Protein AF-A0A8K0K6Z6-F1 (afdb_monomer)

Nearest PDB structures (foldseek):
  6s05-assembly1_s  TM=6.173E-01  e=1.535E-04  Saccharomyces cerevisiae
  7qep-assembly1_P3  TM=2.815E-01  e=7.531E+00  Encephalitozoon cuniculi GB-M1
  7z34-assembly1_p  TM=2.905E-01  e=9.454E+00  Saccharomyces cerevisiae S288C

Mean predicted aligned error: 11.12 Å

pLDDT: mean 79.88, std 20.31, range [37.19, 98.0]

Solvent-accessible surface area (backbone atoms only — not comparable to full-atom values): 8873 Å² total; per-residue (Å²): 132,85,72,78,30,50,33,18,35,58,87,78,62,48,72,74,49,39,25,70,83,33,44,46,17,38,65,72,63,46,75,67,55,95,78,69,84,79,70,82,44,63,50,90,88,56,84,73,64,57,38,24,33,49,90,87,45,54,53,66,77,55,50,52,57,38,57,77,54,68,64,36,69,50,77,36,52,40,94,85,77,62,47,72,32,32,36,35,37,64,71,80,69,50,60,34,87,62,68,81,36,64,37,52,44,34,36,34,34,48,91,32,38,43,72,60,70,79,89,72,88,78,83,80,86,79,82,78,91,78,80,90,74,95,77,86,83,81,89,87,135

Sequence (141 aa):
MAVNVPVNCKKCRKILFSHPDHPLLSIHGSIVNSESKNKKPCLEGQQQPLWYLDSENVPSWITSVIEEAGWTKGKLHCPVCHCRVGTFDFVSGGHCPCQLCVIPPVHLIKSKVDVFFHRGELQFEANVQVEDTLNLSKASS

Secondary structure (DSSP, 8-state):
----EEEEETTT--EEEEETTS-EE-TTS-B--TT------SSTT----EEEE-SSS--HHHHHHHHHTTTSEEEEE-TTT--EEEEEESSS-PBPTTSSSBPPSEEEETTTEEE---S----------------------

Organism: Ladona fulva (NCBI:txid123851)

Structure (mmCIF, N/CA/C/O backbone):
data_AF-A0A8K0K6Z6-F1
#
_entry.id   AF-A0A8K0K6Z6-F1
#
loop_
_atom_site.group_PDB
_atom_site.id
_atom_site.type_symbol
_atom_site.label_atom_id
_atom_site.label_alt_id
_atom_site.label_comp_id
_atom_site.label_asym_id
_atom_site.label_entity_id
_atom_site.label_seq_id
_atom_site.pdbx_PDB_ins_code
_atom_site.Cartn_x
_atom_site.Cartn_y
_atom_site.Cartn_z
_atom_site.occupancy
_atom_site.B_iso_or_equiv
_atom_site.auth_seq_id
_atom_site.auth_comp_id
_atom_site.auth_asym_id
_atom_site.auth_atom_id
_atom_site.pdbx_PDB_model_num
ATOM 1 N N . MET A 1 1 ? 16.667 16.661 8.459 1.00 47.66 1 MET A N 1
ATOM 2 C CA . MET A 1 1 ? 15.719 15.890 9.292 1.00 47.66 1 MET A CA 1
ATOM 3 C C . MET A 1 1 ? 14.740 15.224 8.339 1.00 47.66 1 MET A C 1
ATOM 5 O O . MET A 1 1 ? 14.314 15.886 7.402 1.00 47.66 1 MET A O 1
ATOM 9 N N . ALA A 1 2 ? 14.487 13.920 8.462 1.00 58.69 2 ALA A N 1
ATOM 10 C CA . ALA A 1 2 ? 13.562 13.249 7.550 1.00 58.69 2 ALA A CA 1
ATOM 11 C C . ALA A 1 2 ? 12.121 13.628 7.919 1.00 58.69 2 ALA A C 1
ATOM 13 O O . ALA A 1 2 ? 11.735 13.513 9.080 1.00 58.69 2 ALA A O 1
ATOM 14 N N . VAL A 1 3 ? 11.345 14.109 6.947 1.00 69.69 3 VAL A N 1
ATOM 15 C CA . VAL A 1 3 ? 9.943 14.474 7.170 1.00 69.69 3 VAL A CA 1
ATOM 16 C C . VAL A 1 3 ? 9.110 13.210 7.354 1.00 69.69 3 VAL A C 1
ATOM 18 O O . VAL A 1 3 ? 9.132 12.317 6.506 1.00 69.69 3 VAL A O 1
ATOM 21 N N . ASN A 1 4 ? 8.375 13.132 8.462 1.00 83.12 4 ASN A N 1
ATOM 22 C CA . ASN A 1 4 ? 7.498 12.001 8.725 1.00 83.12 4 ASN A CA 1
ATOM 23 C C . ASN A 1 4 ? 6.182 12.178 7.951 1.00 83.12 4 ASN A C 1
ATOM 25 O O . ASN A 1 4 ? 5.384 13.061 8.265 1.00 83.12 4 ASN A O 1
ATOM 29 N N . VAL A 1 5 ? 5.955 11.362 6.924 1.00 88.81 5 VAL A N 1
ATOM 30 C CA . VAL A 1 5 ? 4.759 11.420 6.075 1.00 88.81 5 VAL A CA 1
ATOM 31 C C . VAL A 1 5 ? 3.841 10.249 6.426 1.00 88.81 5 VAL A C 1
ATOM 33 O O . VAL A 1 5 ? 4.154 9.107 6.077 1.00 88.81 5 VAL A O 1
ATOM 36 N N . PRO A 1 6 ? 2.699 10.495 7.094 1.00 92.38 6 PRO A N 1
ATOM 37 C CA . PRO A 1 6 ? 1.774 9.430 7.441 1.00 92.38 6 PRO A CA 1
ATOM 38 C C . PRO A 1 6 ? 1.024 8.930 6.201 1.00 92.38 6 PRO A C 1
ATOM 40 O O . PRO A 1 6 ? 0.638 9.702 5.314 1.00 92.38 6 PRO A O 1
ATOM 43 N N . VAL A 1 7 ? 0.803 7.618 6.164 1.00 93.94 7 VAL A N 1
ATOM 44 C CA . VAL A 1 7 ? -0.026 6.935 5.172 1.00 93.94 7 VAL A CA 1
ATOM 45 C C . VAL A 1 7 ? -1.299 6.472 5.856 1.00 93.94 7 VAL A C 1
ATOM 47 O O . VAL A 1 7 ? -1.296 5.572 6.699 1.00 93.94 7 VAL A O 1
ATOM 50 N N . ASN A 1 8 ? -2.417 7.088 5.492 1.00 95.12 8 ASN A N 1
ATOM 51 C CA . ASN A 1 8 ? -3.692 6.888 6.165 1.00 95.12 8 ASN A CA 1
ATOM 52 C C . ASN A 1 8 ? -4.626 6.048 5.303 1.00 95.12 8 ASN A C 1
ATOM 54 O O . ASN A 1 8 ? -4.677 6.184 4.083 1.00 95.12 8 ASN A O 1
ATOM 58 N N . CYS A 1 9 ? -5.449 5.219 5.936 1.00 96.62 9 CYS A N 1
ATOM 59 C CA . CYS A 1 9 ? -6.580 4.611 5.255 1.00 96.62 9 CYS A CA 1
ATOM 60 C C . CYS A 1 9 ? -7.569 5.703 4.829 1.00 96.62 9 CYS A C 1
ATOM 62 O O . CYS A 1 9 ? -8.062 6.454 5.669 1.00 96.62 9 CYS A O 1
ATOM 64 N N . LYS A 1 10 ? -7.950 5.748 3.552 1.00 95.12 10 LYS A N 1
ATOM 65 C CA . LYS A 1 10 ? -8.873 6.777 3.052 1.00 95.12 10 LYS A CA 1
ATOM 66 C C . LYS A 1 10 ? -10.286 6.662 3.636 1.00 95.12 10 LYS A C 1
ATOM 68 O O . LYS A 1 10 ? -10.989 7.660 3.754 1.00 95.12 10 LYS A O 1
ATOM 73 N N . LYS A 1 11 ? -10.710 5.447 4.012 1.00 96.31 11 LYS A N 1
ATOM 74 C CA . LYS A 1 11 ? -12.055 5.187 4.555 1.00 96.31 11 LYS A CA 1
ATOM 75 C C . LYS A 1 11 ? -12.193 5.638 6.010 1.00 96.31 11 LYS A C 1
ATOM 77 O O . LYS A 1 11 ? -13.149 6.329 6.329 1.00 96.31 11 LYS A O 1
ATOM 82 N N . CYS A 1 12 ? -11.273 5.235 6.889 1.00 96.69 12 CYS A N 1
ATOM 83 C CA . CYS A 1 12 ? -11.373 5.509 8.331 1.00 96.69 12 CYS A CA 1
ATOM 84 C C . CYS A 1 12 ? -10.357 6.530 8.856 1.00 96.69 12 CYS A C 1
ATOM 86 O O . CYS A 1 12 ? -10.327 6.788 10.053 1.00 96.69 12 CYS A O 1
ATOM 88 N N . ARG A 1 13 ? -9.494 7.076 7.989 1.00 94.25 13 ARG A N 1
ATOM 89 C CA . ARG A 1 13 ? -8.420 8.036 8.303 1.00 94.25 13 ARG A CA 1
ATOM 90 C C . ARG A 1 13 ? -7.367 7.558 9.307 1.00 94.25 13 ARG A C 1
ATOM 92 O O . ARG A 1 13 ? -6.427 8.299 9.583 1.00 94.25 13 ARG A O 1
ATOM 99 N N . LYS A 1 14 ? -7.444 6.315 9.795 1.00 95.62 14 LYS A N 1
ATOM 100 C CA . LYS A 1 14 ? -6.415 5.724 10.658 1.00 95.62 14 LYS A CA 1
ATOM 101 C C . LYS A 1 14 ? -5.082 5.633 9.914 1.00 95.62 14 LYS A C 1
ATOM 103 O O . LYS A 1 14 ? -5.046 5.196 8.763 1.00 95.62 14 LYS A O 1
ATOM 108 N N . ILE A 1 15 ? -4.008 6.016 10.599 1.00 94.94 15 ILE A N 1
ATOM 109 C CA . ILE A 1 15 ? -2.630 5.837 10.134 1.00 94.94 15 ILE A CA 1
ATOM 110 C C . ILE A 1 15 ? -2.341 4.337 10.041 1.00 94.94 15 ILE A C 1
ATOM 112 O O . ILE A 1 15 ? -2.543 3.604 11.009 1.00 94.94 15 ILE A O 1
ATOM 116 N N . LEU A 1 16 ? -1.913 3.892 8.865 1.00 95.56 16 LEU A N 1
ATOM 117 C CA . LEU A 1 16 ? -1.498 2.514 8.612 1.00 95.56 16 LEU A CA 1
ATOM 118 C C . LEU A 1 16 ? -0.004 2.333 8.887 1.00 95.56 16 LEU A C 1
ATOM 120 O O . LEU A 1 16 ? 0.391 1.278 9.371 1.00 95.56 16 LEU A O 1
ATOM 124 N N . PHE A 1 17 ? 0.796 3.341 8.539 1.00 94.94 17 PHE A N 1
ATOM 125 C CA . PHE A 1 17 ? 2.234 3.454 8.782 1.00 94.94 17 PHE A CA 1
ATOM 126 C C . PHE A 1 17 ? 2.713 4.850 8.369 1.00 94.94 17 PHE A C 1
ATOM 128 O O . PHE A 1 17 ? 1.914 5.654 7.875 1.00 94.94 17 PHE A O 1
ATOM 135 N N . SER A 1 18 ? 4.009 5.111 8.519 1.00 91.75 18 SER A N 1
ATOM 136 C CA . SER A 1 18 ? 4.622 6.370 8.112 1.00 91.75 18 SER A CA 1
ATOM 137 C C . SER A 1 18 ? 5.910 6.156 7.314 1.00 91.75 18 SER A C 1
ATOM 139 O O . SER A 1 18 ? 6.602 5.152 7.467 1.00 91.75 18 SER A O 1
ATOM 141 N N . HIS A 1 19 ? 6.211 7.108 6.438 1.00 86.25 19 HIS A N 1
ATOM 142 C CA . HIS A 1 19 ? 7.489 7.253 5.744 1.00 86.25 19 HIS A CA 1
ATOM 143 C C . HIS A 1 19 ? 8.359 8.245 6.541 1.00 86.25 19 HIS A C 1
ATOM 145 O O . HIS A 1 19 ? 7.814 9.274 6.930 1.00 86.25 19 HIS A O 1
ATOM 151 N N . PRO A 1 20 ? 9.664 8.012 6.778 1.00 87.44 20 PRO A N 1
ATOM 152 C CA . PRO A 1 20 ? 10.532 7.059 6.088 1.00 87.44 20 PRO A CA 1
ATOM 153 C C . PRO A 1 20 ? 10.598 5.646 6.671 1.00 87.44 20 PRO A C 1
ATOM 155 O O . PRO A 1 20 ? 11.160 4.796 5.991 1.00 87.44 20 PRO A O 1
ATOM 158 N N . ASP A 1 21 ? 10.023 5.378 7.847 1.00 90.44 21 ASP A N 1
ATOM 159 C CA . ASP A 1 21 ? 10.131 4.071 8.527 1.00 90.44 21 ASP A CA 1
ATOM 160 C C . ASP A 1 21 ? 9.748 2.899 7.609 1.00 90.44 21 ASP A C 1
ATOM 162 O O . ASP A 1 21 ? 10.426 1.873 7.560 1.00 90.44 21 ASP A O 1
ATOM 166 N N . HIS A 1 22 ? 8.692 3.106 6.818 1.00 92.62 22 HIS A N 1
ATOM 167 C CA . HIS A 1 22 ? 8.243 2.197 5.772 1.00 92.62 22 HIS A CA 1
ATOM 168 C C . HIS A 1 22 ? 8.185 2.942 4.428 1.00 92.62 22 HIS A C 1
ATOM 170 O O . HIS A 1 22 ? 7.193 3.625 4.130 1.00 92.62 22 HIS A O 1
ATOM 176 N N . PRO A 1 23 ? 9.259 2.884 3.616 1.00 91.44 23 PRO A N 1
ATOM 177 C CA . PRO A 1 23 ? 9.374 3.674 2.400 1.00 91.44 23 PRO A CA 1
ATOM 178 C C . PRO A 1 23 ? 8.319 3.345 1.345 1.00 91.44 23 PRO A C 1
ATOM 180 O O . PRO A 1 23 ? 8.190 2.204 0.908 1.00 91.44 23 PRO A O 1
ATOM 183 N N . LEU A 1 24 ? 7.611 4.375 0.866 1.00 91.44 24 LEU A N 1
ATOM 184 C CA . LEU A 1 24 ? 6.790 4.245 -0.334 1.00 91.44 24 LEU A CA 1
ATOM 185 C C . LEU A 1 24 ? 7.694 4.190 -1.559 1.00 91.44 24 LEU A C 1
ATOM 187 O O . LEU A 1 24 ? 8.497 5.093 -1.799 1.00 91.44 24 LEU A O 1
ATOM 191 N N . LEU A 1 25 ? 7.518 3.151 -2.361 1.00 91.44 25 LEU A N 1
ATOM 192 C CA . LEU A 1 25 ? 8.273 2.915 -3.574 1.00 91.44 25 LEU A CA 1
ATOM 193 C C . LEU A 1 25 ? 7.427 3.187 -4.819 1.00 91.44 25 LEU A C 1
ATOM 195 O O . LEU A 1 25 ? 6.196 3.064 -4.853 1.00 91.44 25 LEU A O 1
ATOM 199 N N . SER A 1 26 ? 8.134 3.542 -5.883 1.00 89.62 26 SER A N 1
ATOM 200 C CA . SER A 1 26 ? 7.634 3.473 -7.248 1.00 89.62 26 SER A CA 1
ATOM 201 C C . SER A 1 26 ? 7.609 2.020 -7.730 1.00 89.62 26 SER A C 1
ATOM 203 O O . SER A 1 26 ? 8.178 1.125 -7.113 1.00 89.62 26 SER A O 1
ATOM 205 N N . ILE A 1 27 ? 7.005 1.794 -8.893 1.00 87.88 27 ILE A N 1
ATOM 206 C CA . ILE A 1 27 ? 7.007 0.488 -9.571 1.00 87.88 27 ILE A CA 1
ATOM 207 C C . ILE A 1 27 ? 8.411 -0.052 -9.893 1.00 87.88 27 ILE A C 1
ATOM 209 O O . ILE A 1 27 ? 8.563 -1.245 -10.112 1.00 87.88 27 ILE A O 1
ATOM 213 N N . HIS A 1 28 ? 9.437 0.806 -9.905 1.00 88.00 28 HIS A N 1
ATOM 214 C CA . HIS A 1 28 ? 10.838 0.409 -10.093 1.00 88.00 28 HIS A CA 1
ATOM 215 C C . HIS A 1 28 ? 11.579 0.169 -8.769 1.00 88.00 28 HIS A C 1
ATOM 217 O O . HIS A 1 28 ? 12.805 0.166 -8.752 1.00 88.00 28 HIS A O 1
ATOM 223 N N . GLY A 1 29 ? 10.876 0.116 -7.635 1.00 87.0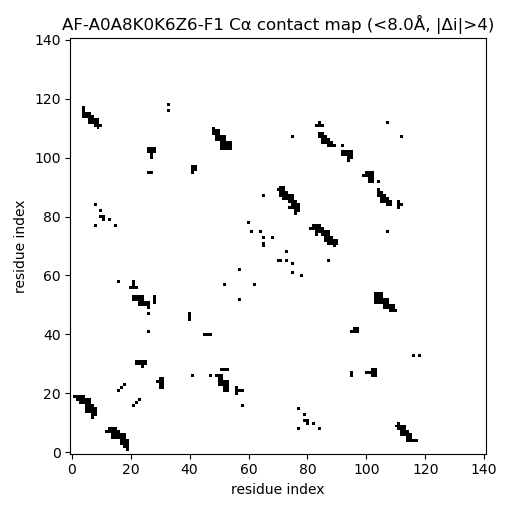6 29 GLY A N 1
ATOM 224 C CA . GLY A 1 29 ? 11.502 -0.030 -6.318 1.00 87.06 29 GLY A CA 1
ATOM 225 C C . GLY A 1 29 ? 12.263 1.210 -5.828 1.00 87.06 29 GLY A C 1
ATOM 226 O O . GLY A 1 29 ? 12.840 1.196 -4.750 1.00 87.06 29 GLY A O 1
ATOM 227 N N . SER A 1 30 ? 12.266 2.319 -6.579 1.00 88.00 30 SER A N 1
ATOM 228 C CA . SER A 1 30 ? 12.861 3.577 -6.104 1.00 88.00 30 SER A CA 1
ATOM 229 C C . SER A 1 30 ? 11.942 4.266 -5.098 1.00 88.00 30 SER A C 1
ATOM 231 O O . SER A 1 30 ? 10.753 4.415 -5.395 1.00 88.00 30 SER A O 1
ATOM 233 N N . ILE A 1 31 ? 12.502 4.750 -3.985 1.00 88.31 31 ILE A N 1
ATOM 234 C CA . ILE A 1 31 ? 11.788 5.546 -2.976 1.00 88.31 31 ILE A CA 1
ATOM 235 C C . ILE A 1 31 ? 11.158 6.786 -3.624 1.00 88.31 31 ILE A C 1
ATOM 237 O O . ILE A 1 31 ? 11.761 7.451 -4.473 1.00 88.31 31 ILE A O 1
ATOM 241 N N . VAL A 1 32 ? 9.913 7.063 -3.247 1.00 84.31 32 VAL A N 1
ATOM 242 C CA . VAL A 1 32 ? 9.136 8.207 -3.713 1.00 84.31 32 VAL A CA 1
ATOM 243 C C . VAL A 1 32 ? 9.341 9.365 -2.750 1.00 84.31 32 VAL A C 1
ATOM 245 O O . VAL A 1 32 ? 8.824 9.356 -1.636 1.00 84.31 32 VAL A O 1
ATOM 248 N N . ASN A 1 33 ? 10.036 10.395 -3.223 1.00 76.38 33 ASN A N 1
ATOM 249 C CA . ASN A 1 33 ? 10.251 11.627 -2.467 1.00 76.38 33 ASN A CA 1
ATOM 250 C C . ASN A 1 33 ? 9.330 12.731 -3.006 1.00 76.38 33 ASN A C 1
ATOM 252 O O . ASN A 1 33 ? 8.962 12.721 -4.186 1.00 76.38 33 ASN A O 1
ATOM 256 N N . SER A 1 34 ? 9.023 13.732 -2.174 1.00 61.59 34 SER A N 1
ATOM 257 C CA . SER A 1 34 ? 8.241 14.926 -2.551 1.00 61.59 34 SER A CA 1
ATOM 258 C C . SER A 1 34 ? 8.806 15.673 -3.774 1.00 61.59 34 SER A C 1
ATOM 260 O O . SER A 1 34 ? 8.064 16.338 -4.497 1.00 61.59 34 SER A O 1
ATOM 262 N N . GLU A 1 35 ? 10.105 15.522 -4.042 1.00 53.50 35 GLU A N 1
ATOM 263 C CA . GLU A 1 35 ? 10.841 16.193 -5.119 1.00 53.50 35 GLU A CA 1
ATOM 264 C C . GLU A 1 35 ? 10.945 15.386 -6.421 1.00 53.50 35 GLU A C 1
ATOM 266 O O . GLU A 1 35 ? 11.466 15.890 -7.417 1.00 53.50 35 GLU A O 1
ATOM 271 N N . SER A 1 36 ? 10.435 14.149 -6.465 1.00 53.75 36 SER A N 1
ATOM 272 C CA . SER A 1 36 ? 10.513 13.284 -7.654 1.00 53.75 36 SER A CA 1
ATOM 273 C C . SER A 1 36 ? 9.529 13.722 -8.748 1.00 53.75 36 SER A C 1
ATOM 275 O O . SER A 1 36 ? 8.618 12.991 -9.125 1.00 53.75 36 SER A O 1
ATOM 277 N N . LYS A 1 37 ? 9.710 14.934 -9.281 1.00 45.81 37 LYS A N 1
ATOM 278 C CA . LYS A 1 37 ? 8.922 15.496 -10.386 1.00 45.81 37 LYS A CA 1
ATOM 279 C C . LYS A 1 37 ? 9.290 14.928 -11.756 1.00 45.81 37 LYS A C 1
ATOM 281 O O . LYS A 1 37 ? 8.642 15.291 -12.730 1.00 45.81 37 LYS A O 1
ATOM 286 N N . ASN A 1 38 ? 10.319 14.086 -11.877 1.00 47.56 38 ASN A N 1
ATOM 287 C CA . ASN A 1 38 ? 10.855 13.787 -13.203 1.00 47.56 38 ASN A CA 1
ATOM 288 C C . ASN A 1 38 ? 11.510 12.408 -13.335 1.00 47.56 38 ASN A C 1
ATOM 290 O O . ASN A 1 38 ? 12.675 12.284 -13.702 1.00 47.56 38 ASN A O 1
ATOM 294 N N . LYS A 1 39 ? 10.762 11.342 -13.051 1.00 52.84 39 LYS A N 1
ATOM 295 C CA . LYS A 1 39 ? 11.093 10.026 -13.607 1.00 52.84 39 LYS A CA 1
ATOM 296 C C . LYS A 1 39 ? 9.953 9.645 -14.530 1.00 52.84 39 LYS A C 1
ATOM 298 O O . LYS A 1 39 ? 8.806 9.600 -14.085 1.00 52.84 39 LYS A O 1
ATOM 303 N N . LYS A 1 40 ? 10.269 9.456 -15.816 1.00 53.97 40 LYS A N 1
ATOM 304 C CA . LYS A 1 40 ? 9.301 9.031 -16.829 1.00 53.97 40 LYS A CA 1
ATOM 305 C C . LYS A 1 40 ? 8.479 7.877 -16.240 1.00 53.97 40 LYS A C 1
ATOM 307 O O . LYS A 1 40 ? 9.089 6.927 -15.735 1.00 53.97 40 LYS A O 1
ATOM 312 N N . PRO A 1 41 ? 7.134 7.957 -16.222 1.00 60.88 41 PRO A N 1
ATOM 313 C CA . PRO A 1 41 ? 6.340 6.792 -15.872 1.00 60.88 41 PRO A CA 1
ATOM 314 C C . PRO A 1 41 ? 6.792 5.642 -16.774 1.00 60.88 41 PRO A C 1
ATOM 316 O O . PRO A 1 41 ? 7.177 5.861 -17.920 1.00 60.88 41 PRO A O 1
ATOM 319 N N . CYS A 1 42 ? 6.801 4.429 -16.231 1.00 63.69 42 CYS A N 1
ATOM 320 C CA . CYS A 1 42 ? 7.248 3.210 -16.910 1.00 63.69 42 CYS A CA 1
ATOM 321 C C . CYS A 1 42 ? 6.622 2.963 -18.295 1.00 63.69 42 CYS A C 1
ATOM 323 O O . CYS A 1 42 ? 7.134 2.115 -19.008 1.00 63.69 42 CYS A O 1
ATOM 325 N N . LEU A 1 43 ? 5.598 3.717 -18.698 1.00 59.28 43 LEU A N 1
ATOM 326 C CA . LEU A 1 43 ? 5.285 4.060 -20.083 1.00 59.28 43 LEU A CA 1
ATOM 327 C C . LEU A 1 43 ? 4.796 5.517 -20.110 1.00 59.28 43 LEU A C 1
ATOM 329 O O . LEU A 1 43 ? 4.128 5.971 -19.175 1.00 59.28 43 LEU A O 1
ATOM 333 N N . GLU A 1 44 ? 5.148 6.249 -21.162 1.00 49.72 44 GLU A N 1
ATOM 334 C CA . GLU A 1 44 ? 4.835 7.668 -21.341 1.00 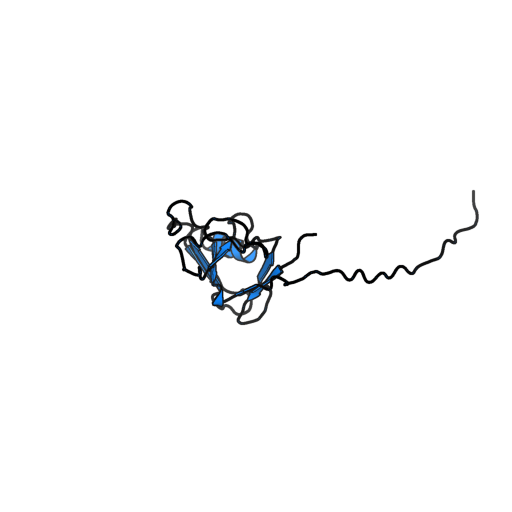49.72 44 GLU A CA 1
ATOM 335 C C . GLU A 1 44 ? 3.316 7.912 -21.212 1.00 49.72 44 GLU A C 1
ATOM 337 O O . GLU A 1 44 ? 2.515 7.341 -21.946 1.00 49.72 44 GLU A O 1
ATOM 342 N N . GLY A 1 45 ? 2.906 8.718 -20.223 1.00 54.38 45 GLY A N 1
ATOM 343 C CA . GLY A 1 45 ? 1.513 9.156 -20.049 1.00 54.38 45 GLY A CA 1
ATOM 344 C C . GLY A 1 45 ? 0.630 8.381 -19.057 1.00 54.38 45 GLY A C 1
ATOM 345 O O . GLY A 1 45 ? -0.490 8.825 -18.810 1.00 54.38 45 GLY A O 1
ATOM 346 N N . GLN A 1 46 ? 1.087 7.289 -18.425 1.00 59.19 46 GLN A N 1
ATOM 347 C CA . GLN A 1 46 ? 0.221 6.500 -17.530 1.00 59.19 46 GLN A CA 1
ATOM 348 C C . GLN A 1 46 ? 0.514 6.733 -16.036 1.00 59.19 46 GLN A C 1
ATOM 350 O O . GLN A 1 46 ? 1.574 6.382 -15.513 1.00 59.19 46 GLN A O 1
ATOM 355 N N . GLN A 1 47 ? -0.458 7.307 -15.317 1.00 63.62 47 GLN A N 1
ATOM 356 C CA . GLN A 1 47 ? -0.427 7.392 -13.854 1.00 63.62 47 GLN A CA 1
ATOM 357 C C . GLN A 1 47 ? -0.580 5.986 -13.261 1.00 63.62 47 GLN A C 1
ATOM 359 O O . GLN A 1 47 ? -1.624 5.353 -13.403 1.00 63.62 47 GLN A O 1
ATOM 364 N N . GLN A 1 48 ? 0.450 5.498 -12.571 1.00 76.31 48 GLN A N 1
ATOM 365 C CA . GLN A 1 48 ? 0.392 4.203 -11.893 1.00 76.31 48 GLN A CA 1
ATOM 366 C C . GLN A 1 48 ? -0.555 4.297 -10.682 1.00 76.31 48 GLN A C 1
ATOM 368 O O . GLN A 1 48 ? -0.308 5.135 -9.805 1.00 76.31 48 GLN A O 1
ATOM 373 N N . PRO A 1 49 ? -1.615 3.469 -10.586 1.00 88.25 49 PRO A N 1
ATOM 374 C CA . PRO A 1 49 ? -2.632 3.575 -9.534 1.00 88.25 49 PRO A CA 1
ATOM 375 C C . PRO A 1 49 ? -2.185 2.984 -8.190 1.00 88.25 49 PRO A C 1
ATOM 377 O O . PRO A 1 49 ? -2.974 2.949 -7.243 1.00 88.25 49 PRO A O 1
ATOM 380 N N . LEU A 1 50 ? -0.938 2.514 -8.103 1.00 91.69 50 LEU A N 1
ATOM 381 C CA . LEU A 1 50 ? -0.397 1.787 -6.9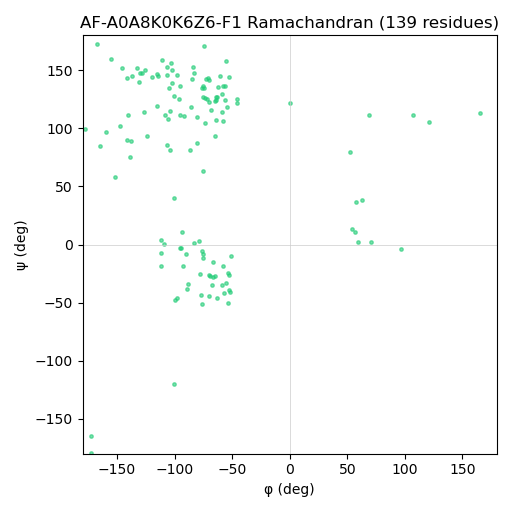64 1.00 91.69 50 LEU A CA 1
ATOM 382 C C . LEU A 1 50 ? 0.793 2.521 -6.342 1.00 91.69 50 LEU A C 1
ATOM 384 O O . LEU A 1 50 ? 1.594 3.140 -7.047 1.00 91.69 50 LEU A O 1
ATOM 388 N N . TRP A 1 51 ? 0.889 2.433 -5.021 1.00 93.12 51 TRP A N 1
ATOM 389 C CA . TRP A 1 51 ? 2.131 2.616 -4.279 1.00 93.12 51 TRP A CA 1
ATOM 390 C C . TRP A 1 51 ? 2.724 1.253 -3.965 1.00 93.12 51 TRP A C 1
ATOM 392 O O . TRP A 1 51 ? 1.971 0.317 -3.719 1.00 93.12 51 TRP A O 1
ATOM 402 N N . TYR A 1 52 ? 4.044 1.148 -3.943 1.00 94.12 52 TYR A N 1
ATOM 403 C CA . TYR A 1 52 ? 4.736 -0.094 -3.618 1.00 94.12 52 TYR A CA 1
ATOM 404 C C . TYR A 1 52 ? 5.438 0.030 -2.269 1.00 94.12 52 TYR A C 1
ATOM 406 O O . TYR A 1 52 ? 5.680 1.141 -1.797 1.00 94.12 52 TYR A O 1
ATOM 414 N N . LEU A 1 53 ? 5.730 -1.103 -1.646 1.00 94.56 53 LEU A N 1
ATOM 415 C CA . LEU A 1 53 ? 6.528 -1.191 -0.429 1.00 94.56 53 LEU A CA 1
ATOM 416 C C . LEU A 1 53 ? 7.682 -2.156 -0.667 1.00 94.56 53 LEU A C 1
ATOM 418 O O . LEU A 1 53 ? 7.559 -3.095 -1.459 1.00 94.56 53 LEU A O 1
ATOM 422 N N . ASP A 1 54 ? 8.786 -1.905 0.023 1.00 92.19 54 ASP A N 1
ATOM 423 C CA . ASP A 1 54 ? 9.868 -2.872 0.108 1.00 92.19 54 ASP A CA 1
ATOM 424 C C . ASP A 1 54 ? 9.440 -4.064 0.970 1.00 92.19 54 ASP A C 1
ATOM 426 O O . ASP A 1 54 ? 8.745 -3.871 1.965 1.00 92.19 54 ASP A O 1
ATOM 430 N N . SER A 1 55 ?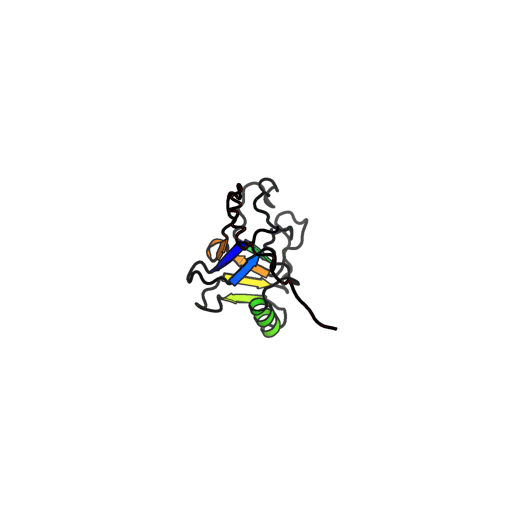 9.841 -5.279 0.596 1.00 88.88 55 SER A N 1
ATOM 431 C CA . SER A 1 55 ? 9.482 -6.497 1.331 1.00 88.88 55 SER A CA 1
ATOM 432 C C . SER A 1 55 ? 10.165 -6.610 2.692 1.00 88.88 55 SER A C 1
ATOM 434 O O . SER A 1 55 ? 9.609 -7.267 3.567 1.00 88.88 55 SER A O 1
ATOM 436 N N . GLU A 1 56 ? 11.329 -5.985 2.885 1.00 89.12 56 GLU A N 1
ATOM 437 C CA . GLU A 1 56 ? 12.054 -6.021 4.162 1.00 89.12 56 GLU A CA 1
ATOM 438 C C . GLU A 1 56 ? 11.602 -4.885 5.090 1.00 89.12 56 GLU A C 1
ATOM 440 O O . GLU A 1 56 ? 11.477 -5.072 6.300 1.00 89.12 56 GLU A O 1
ATOM 445 N N . ASN A 1 57 ? 11.249 -3.728 4.525 1.00 91.62 57 ASN A N 1
ATOM 446 C CA . ASN A 1 57 ? 10.788 -2.556 5.271 1.00 91.62 57 ASN A CA 1
ATOM 447 C C . ASN A 1 57 ? 9.254 -2.370 5.275 1.00 91.62 57 ASN A C 1
ATOM 449 O O . ASN A 1 57 ? 8.759 -1.239 5.211 1.00 91.62 57 ASN A O 1
ATOM 453 N N . VAL A 1 58 ? 8.470 -3.448 5.397 1.00 94.50 58 VAL A N 1
ATOM 454 C CA . VAL A 1 58 ? 7.005 -3.365 5.581 1.00 94.50 58 VAL A CA 1
ATOM 455 C C . VAL A 1 58 ? 6.590 -3.154 7.051 1.00 94.50 58 VAL A C 1
ATOM 457 O O . VAL A 1 58 ? 7.286 -3.586 7.968 1.00 94.50 58 VAL A O 1
ATOM 460 N N . PRO A 1 59 ? 5.428 -2.522 7.313 1.00 95.69 59 PRO A N 1
ATOM 461 C CA . PRO A 1 59 ? 4.828 -2.463 8.645 1.00 95.69 59 PRO A CA 1
ATOM 462 C C . PRO A 1 59 ? 4.509 -3.853 9.195 1.00 95.69 59 PRO A C 1
ATOM 464 O O . PRO A 1 59 ? 4.014 -4.707 8.459 1.00 95.69 59 PRO A O 1
ATOM 467 N N . SER A 1 60 ? 4.661 -4.039 10.508 1.00 95.75 60 SER A N 1
ATOM 468 C CA . SER A 1 60 ? 4.452 -5.333 11.179 1.00 95.75 60 SER A CA 1
ATOM 469 C C . SER A 1 60 ? 3.096 -5.979 10.881 1.00 95.75 60 SER A C 1
ATOM 471 O O . SER A 1 60 ? 3.026 -7.181 10.650 1.00 95.75 60 SER A O 1
ATOM 473 N N . TRP A 1 61 ? 2.019 -5.190 10.809 1.00 96.44 61 TRP A N 1
ATOM 474 C CA . TRP A 1 61 ? 0.688 -5.716 10.484 1.00 96.44 61 TRP A CA 1
ATOM 475 C C . TRP A 1 61 ? 0.597 -6.286 9.061 1.00 96.44 61 TRP A C 1
ATOM 477 O O . TRP A 1 61 ? -0.227 -7.158 8.811 1.00 96.44 61 TRP A O 1
ATOM 487 N N . ILE A 1 62 ? 1.416 -5.799 8.122 1.00 97.12 62 ILE A N 1
ATOM 488 C CA . ILE A 1 62 ? 1.525 -6.368 6.774 1.00 97.12 62 ILE A CA 1
ATOM 489 C C . ILE A 1 62 ? 2.356 -7.649 6.828 1.00 97.12 62 ILE A C 1
ATOM 491 O O . ILE A 1 62 ? 1.943 -8.640 6.229 1.00 97.12 62 ILE A O 1
ATOM 495 N N . THR A 1 63 ? 3.473 -7.650 7.564 1.00 96.75 63 THR A N 1
ATOM 496 C CA . THR A 1 63 ? 4.321 -8.837 7.758 1.00 96.75 63 THR A CA 1
ATOM 497 C C . THR A 1 63 ? 3.509 -10.016 8.276 1.00 96.75 63 THR A C 1
ATOM 499 O O . THR A 1 63 ? 3.521 -11.069 7.649 1.00 96.75 63 THR A O 1
ATOM 502 N N . SER A 1 64 ? 2.718 -9.822 9.337 1.00 96.69 64 SER A N 1
ATOM 503 C CA . SER A 1 64 ? 1.878 -10.886 9.902 1.00 96.69 64 SER A CA 1
ATOM 504 C C . SER A 1 64 ? 0.910 -11.468 8.869 1.00 96.69 64 SER A C 1
ATOM 506 O O . SER A 1 64 ? 0.777 -12.680 8.760 1.00 96.69 64 SER A O 1
ATOM 508 N N . VAL A 1 65 ? 0.291 -10.623 8.038 1.00 97.06 65 VAL A N 1
ATOM 509 C CA . VAL A 1 65 ? -0.630 -11.083 6.983 1.00 97.06 65 VAL A CA 1
ATOM 510 C C . VAL A 1 65 ? 0.104 -11.868 5.884 1.00 97.06 65 VAL A C 1
ATOM 512 O O . VAL A 1 65 ? -0.459 -12.804 5.316 1.00 97.06 65 VAL A O 1
ATOM 515 N N . ILE A 1 66 ? 1.345 -11.499 5.554 1.00 96.81 66 ILE A N 1
ATOM 516 C CA . ILE A 1 66 ? 2.167 -12.218 4.566 1.00 96.81 66 ILE A CA 1
ATOM 517 C C . ILE A 1 66 ? 2.595 -13.583 5.115 1.00 96.81 66 ILE A C 1
ATOM 519 O O . ILE A 1 66 ? 2.502 -14.583 4.397 1.00 96.81 66 ILE A O 1
ATOM 523 N N . GLU A 1 67 ? 3.029 -13.631 6.374 1.00 96.44 67 GLU A N 1
ATOM 524 C CA . GLU A 1 67 ? 3.426 -14.861 7.063 1.00 96.44 67 GLU A CA 1
ATOM 525 C C . GLU A 1 67 ? 2.251 -15.833 7.204 1.00 96.44 67 GLU A C 1
ATOM 527 O O . GLU A 1 67 ? 2.381 -17.002 6.844 1.00 96.44 67 GLU A O 1
ATOM 532 N N . GLU A 1 68 ? 1.080 -15.347 7.626 1.00 96.56 68 GLU A N 1
ATOM 533 C CA . GLU A 1 68 ? -0.160 -16.134 7.701 1.00 96.56 68 GLU A CA 1
ATOM 534 C C . GLU A 1 68 ? -0.564 -16.718 6.340 1.00 96.56 68 GLU A C 1
ATOM 536 O O . GLU A 1 68 ? -1.081 -17.832 6.256 1.00 96.56 68 GLU A O 1
ATOM 541 N N . ALA A 1 69 ? -0.309 -15.985 5.255 1.00 95.50 69 ALA A N 1
ATOM 542 C CA . ALA A 1 69 ? -0.557 -16.445 3.892 1.00 95.50 69 ALA A CA 1
ATOM 543 C C . ALA A 1 69 ? 0.578 -17.314 3.315 1.00 95.50 69 ALA A C 1
ATOM 545 O O . ALA A 1 69 ? 0.507 -17.704 2.143 1.00 95.50 69 ALA A O 1
ATOM 546 N N . GLY A 1 70 ? 1.630 -17.589 4.091 1.00 96.12 70 GLY A N 1
ATOM 547 C CA . GLY A 1 70 ? 2.760 -18.420 3.685 1.00 96.12 70 GLY A CA 1
ATOM 548 C C . GLY A 1 70 ? 3.543 -17.855 2.501 1.00 96.12 70 GLY A C 1
ATOM 549 O O . GLY A 1 70 ? 3.935 -18.623 1.628 1.00 96.12 70 GLY A O 1
ATOM 550 N N . TRP A 1 71 ? 3.734 -16.530 2.434 1.00 94.88 71 TRP A N 1
ATOM 551 C CA . TRP A 1 71 ? 4.508 -15.874 1.365 1.00 94.88 71 TRP A CA 1
ATOM 552 C C . TRP A 1 71 ? 3.978 -16.155 -0.050 1.00 94.88 71 TRP A C 1
ATOM 554 O O . TRP A 1 71 ? 4.737 -16.303 -1.005 1.00 94.88 71 TRP A O 1
ATOM 564 N N . THR A 1 72 ? 2.654 -16.241 -0.198 1.00 95.31 72 THR A N 1
ATOM 565 C CA . THR A 1 72 ? 2.005 -16.483 -1.494 1.00 95.31 72 THR A CA 1
ATOM 566 C C . THR A 1 72 ? 1.454 -15.187 -2.110 1.00 95.31 72 THR A C 1
ATOM 568 O O . THR A 1 72 ? 2.190 -14.237 -2.381 1.00 95.31 72 THR A O 1
ATOM 571 N N . LYS A 1 73 ? 0.142 -15.127 -2.351 1.00 95.50 73 LYS A N 1
ATOM 572 C CA . LYS A 1 73 ? -0.576 -13.951 -2.838 1.00 95.50 73 LYS A CA 1
ATOM 573 C C . LYS A 1 73 ? -1.795 -13.706 -1.967 1.00 95.50 73 LYS A C 1
ATOM 575 O O . LYS A 1 73 ? -2.511 -14.638 -1.605 1.00 95.50 73 LYS A O 1
ATOM 580 N N . GLY A 1 74 ? -2.081 -12.447 -1.672 1.00 96.62 74 GLY A N 1
ATOM 581 C CA . GLY A 1 74 ? -3.156 -12.110 -0.750 1.00 96.62 74 GLY A CA 1
ATOM 582 C C . GLY A 1 74 ? -3.539 -10.642 -0.772 1.00 96.62 74 GLY A C 1
ATOM 583 O O . GLY A 1 74 ? -2.929 -9.813 -1.446 1.00 96.62 74 GLY A O 1
ATOM 584 N N . LYS A 1 75 ? -4.620 -10.31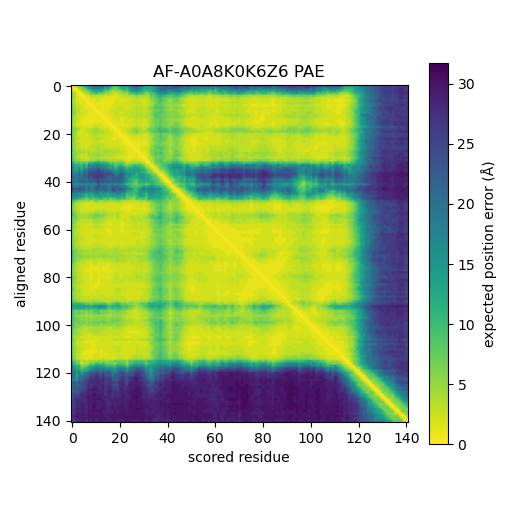9 -0.060 1.00 97.44 75 LYS A N 1
ATOM 585 C CA . LYS A 1 75 ? -5.206 -8.973 -0.002 1.00 97.44 75 LYS A CA 1
ATOM 586 C C . LYS A 1 75 ? -4.822 -8.293 1.303 1.00 97.44 75 LYS A C 1
ATOM 588 O O . LYS A 1 75 ? -4.930 -8.897 2.363 1.00 97.44 75 LYS A O 1
ATOM 593 N N . LEU A 1 76 ? -4.501 -7.005 1.225 1.00 98.00 76 LEU A N 1
ATOM 594 C CA . LEU A 1 76 ? -4.268 -6.173 2.400 1.00 98.00 76 LEU A CA 1
ATOM 595 C C . LEU A 1 76 ? -5.546 -5.418 2.755 1.00 98.00 76 LEU A C 1
ATOM 597 O O . LEU A 1 76 ? -6.104 -4.684 1.927 1.00 98.00 76 LEU A O 1
ATOM 601 N N . HIS A 1 77 ? -5.988 -5.577 3.996 1.00 98.00 77 HIS A N 1
ATOM 602 C CA . HIS A 1 77 ? -7.143 -4.885 4.553 1.00 98.00 77 HIS A CA 1
ATOM 603 C C . HIS A 1 77 ? -6.695 -3.946 5.667 1.00 98.00 77 HIS A C 1
ATOM 605 O O . HIS A 1 77 ? -5.765 -4.246 6.405 1.00 98.00 77 HIS A O 1
ATOM 611 N N . CYS A 1 78 ? -7.360 -2.799 5.791 1.00 97.69 78 CYS A N 1
ATOM 612 C CA . CYS A 1 78 ? -7.133 -1.908 6.921 1.00 97.69 78 CYS A CA 1
ATOM 613 C C . CYS A 1 78 ? -7.442 -2.659 8.231 1.00 97.69 78 CYS A C 1
ATOM 615 O O . CYS A 1 78 ? -8.554 -3.178 8.348 1.00 97.69 78 CYS A O 1
ATOM 617 N N . PRO A 1 79 ? -6.543 -2.650 9.232 1.00 96.88 79 PRO A N 1
ATOM 618 C CA . PRO A 1 79 ? -6.745 -3.381 10.486 1.00 96.88 79 PRO A CA 1
ATOM 619 C C . PRO A 1 79 ? -7.902 -2.833 11.335 1.00 96.88 79 PRO A C 1
ATOM 621 O O . PRO A 1 79 ? -8.355 -3.502 12.251 1.00 96.88 79 PRO A O 1
ATOM 624 N N . VAL A 1 80 ? -8.392 -1.622 11.035 1.00 97.12 80 VAL A N 1
ATOM 625 C CA . VAL A 1 80 ? -9.480 -0.979 11.792 1.00 97.12 80 VAL A CA 1
ATOM 626 C C . VAL A 1 80 ? -10.835 -1.110 11.107 1.00 97.12 80 VAL A C 1
ATOM 628 O O . VAL A 1 80 ? -11.825 -1.425 11.750 1.00 97.12 80 VAL A O 1
ATOM 631 N N . CYS A 1 81 ? -10.919 -0.818 9.806 1.00 97.19 81 CYS A N 1
ATOM 632 C CA . CYS A 1 81 ? -12.210 -0.779 9.103 1.00 97.19 81 CYS A CA 1
ATOM 633 C C . CYS A 1 81 ? -12.393 -1.897 8.072 1.00 97.19 81 CYS A C 1
ATOM 635 O O . CYS A 1 81 ? -13.373 -1.876 7.319 1.00 97.19 81 CYS A O 1
ATOM 637 N N . HIS A 1 82 ? -11.421 -2.810 7.988 1.00 96.94 82 HIS A N 1
ATOM 638 C CA . HIS A 1 82 ? -11.382 -3.973 7.101 1.00 96.94 82 HIS A CA 1
ATOM 639 C C . HIS A 1 82 ? -11.582 -3.671 5.609 1.00 96.94 82 HIS A C 1
ATOM 641 O O . HIS A 1 82 ? -11.772 -4.578 4.804 1.00 96.94 82 HIS A O 1
ATOM 647 N N . CYS A 1 83 ? -11.512 -2.405 5.181 1.00 97.19 83 CYS A N 1
ATOM 648 C CA . CYS A 1 83 ? -11.567 -2.098 3.760 1.00 97.19 83 CYS A CA 1
ATOM 649 C C . CYS A 1 83 ? -10.271 -2.536 3.080 1.00 97.19 83 CYS A C 1
ATOM 651 O O . CYS A 1 83 ? -9.185 -2.370 3.638 1.00 97.19 83 CYS A O 1
ATOM 653 N N . ARG A 1 84 ? -10.367 -3.029 1.845 1.00 97.81 84 ARG A N 1
ATOM 654 C CA . ARG A 1 84 ? -9.183 -3.366 1.053 1.00 97.81 84 ARG A CA 1
ATOM 655 C C . ARG A 1 84 ? -8.371 -2.106 0.740 1.00 97.81 84 ARG A C 1
ATOM 657 O O . ARG A 1 84 ? -8.896 -1.171 0.131 1.00 97.81 84 ARG A O 1
ATOM 664 N N . VAL A 1 85 ? -7.100 -2.119 1.131 1.00 97.81 85 VAL A N 1
ATOM 665 C CA . VAL A 1 85 ? -6.129 -1.035 0.905 1.00 97.81 85 VAL A CA 1
ATOM 666 C C . VAL A 1 85 ? -5.027 -1.427 -0.075 1.00 97.81 85 VAL A C 1
ATOM 668 O O . VAL A 1 85 ? -4.405 -0.545 -0.655 1.00 97.81 85 VAL A O 1
ATOM 671 N N . GLY A 1 86 ? -4.818 -2.723 -0.316 1.00 97.19 86 GLY A N 1
ATOM 672 C CA . GLY A 1 86 ? -3.741 -3.209 -1.173 1.00 97.19 86 GLY A CA 1
ATOM 673 C C . GLY A 1 86 ? -3.803 -4.709 -1.442 1.00 97.19 86 GLY A C 1
ATOM 674 O O . GLY A 1 86 ? -4.831 -5.358 -1.209 1.00 97.19 86 GLY A O 1
ATOM 675 N N . THR A 1 87 ? -2.694 -5.244 -1.933 1.00 96.62 87 THR A N 1
ATOM 676 C CA . THR A 1 87 ? -2.469 -6.663 -2.237 1.00 96.62 87 THR A CA 1
ATOM 677 C C . THR A 1 87 ? -0.967 -6.951 -2.174 1.00 96.62 87 THR A C 1
ATOM 679 O O . THR A 1 87 ? -0.150 -6.038 -2.276 1.00 96.62 87 THR A O 1
ATOM 682 N N . PHE A 1 88 ? -0.611 -8.218 -2.005 1.00 96.88 88 PHE A N 1
ATOM 683 C CA . PHE A 1 88 ? 0.750 -8.710 -2.178 1.00 96.88 88 PHE A CA 1
ATOM 684 C C . PHE A 1 88 ? 0.749 -9.936 -3.090 1.00 96.88 88 PHE A C 1
ATOM 686 O O . PHE A 1 88 ? -0.225 -10.695 -3.101 1.00 96.88 88 PHE A O 1
ATOM 693 N N . ASP A 1 89 ? 1.816 -10.112 -3.863 1.00 95.62 89 ASP A N 1
ATOM 694 C CA . ASP A 1 89 ? 2.005 -11.2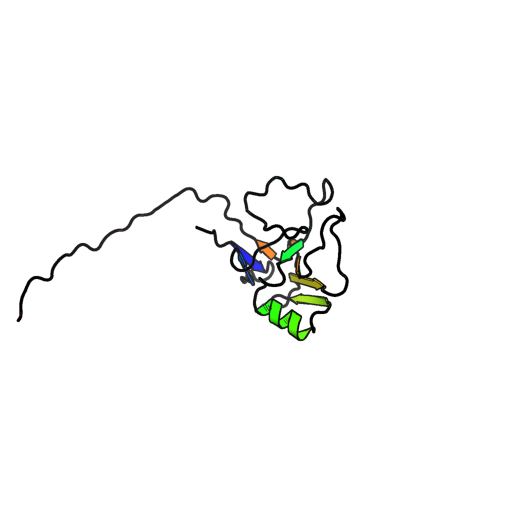58 -4.751 1.00 95.62 89 ASP A CA 1
ATOM 695 C C . ASP A 1 89 ? 3.493 -11.609 -4.867 1.00 95.62 89 ASP A C 1
ATOM 697 O O . ASP A 1 89 ? 4.243 -10.946 -5.581 1.00 95.62 89 ASP A O 1
ATOM 701 N N . PHE A 1 90 ? 3.908 -12.656 -4.155 1.00 94.62 90 PHE A N 1
ATOM 702 C CA . PHE A 1 90 ? 5.266 -13.205 -4.199 1.00 94.62 90 PHE A CA 1
ATOM 703 C C . PHE A 1 90 ? 5.398 -14.386 -5.172 1.00 94.62 90 PHE A C 1
ATOM 705 O O . PHE A 1 90 ? 6.494 -14.904 -5.359 1.00 94.62 90 PHE A O 1
ATOM 712 N N . VAL A 1 91 ? 4.299 -14.821 -5.801 1.00 93.00 91 VAL A N 1
ATOM 713 C CA . VAL A 1 91 ? 4.275 -16.021 -6.655 1.00 93.00 91 VAL A CA 1
ATOM 714 C C . VAL A 1 91 ? 4.397 -15.648 -8.124 1.00 93.00 91 VAL A C 1
ATOM 716 O O . VAL A 1 91 ? 5.148 -16.278 -8.862 1.00 93.00 91 VAL A O 1
ATOM 719 N N . SER A 1 92 ? 3.642 -14.642 -8.568 1.00 89.06 92 SER A N 1
ATOM 720 C CA . SER A 1 92 ? 3.502 -14.365 -10.001 1.00 89.06 92 SER A CA 1
ATOM 721 C C . SER A 1 92 ? 4.709 -13.643 -10.600 1.00 89.06 92 SER A C 1
ATOM 723 O O . SER A 1 92 ? 4.913 -13.756 -11.802 1.00 89.06 92 SER A O 1
ATOM 725 N N . GLY A 1 93 ? 5.479 -12.892 -9.799 1.00 80.44 93 GLY A N 1
ATOM 726 C CA . GLY A 1 93 ? 6.681 -12.176 -10.249 1.00 80.44 93 GLY A CA 1
ATOM 727 C C . GLY A 1 93 ? 6.445 -11.280 -11.475 1.00 80.44 93 GLY A C 1
ATOM 728 O O . GLY A 1 93 ? 6.763 -11.649 -12.603 1.00 80.44 93 GLY A O 1
ATOM 729 N N . GLY A 1 94 ? 5.872 -10.090 -11.276 1.00 85.06 94 GLY A N 1
ATOM 730 C CA . GLY A 1 94 ? 5.587 -9.155 -12.371 1.00 85.06 94 GLY A CA 1
ATOM 731 C C . GLY A 1 94 ? 6.791 -8.297 -12.766 1.00 85.06 94 GLY A C 1
ATOM 732 O O . GLY A 1 94 ? 7.580 -7.900 -11.914 1.00 85.06 94 GLY A O 1
ATOM 733 N N . HIS A 1 95 ? 6.896 -7.942 -14.046 1.00 88.75 95 HIS A N 1
ATOM 734 C CA . HIS A 1 95 ? 7.844 -6.934 -14.534 1.00 88.75 95 HIS A CA 1
ATOM 735 C C . HIS A 1 95 ? 7.133 -5.604 -14.801 1.00 88.75 95 HIS A C 1
ATOM 737 O O . HIS A 1 95 ? 5.944 -5.584 -15.133 1.00 88.75 95 HIS A O 1
ATOM 743 N N . CYS A 1 96 ? 7.849 -4.483 -14.644 1.00 87.31 96 CYS A N 1
ATOM 744 C CA . CYS A 1 96 ? 7.333 -3.165 -15.018 1.00 87.31 96 CYS A CA 1
ATOM 745 C C . CYS A 1 96 ? 6.894 -3.171 -16.493 1.00 87.31 96 CYS A C 1
ATOM 747 O O . CYS A 1 96 ? 7.451 -3.915 -17.296 1.00 87.31 96 CYS A O 1
ATOM 749 N N . PRO A 1 97 ? 6.006 -2.256 -16.912 1.00 85.25 97 PRO A N 1
ATOM 750 C CA . PRO A 1 97 ? 5.705 -2.046 -18.330 1.00 85.25 97 PRO A CA 1
ATOM 751 C C . PRO A 1 97 ? 6.943 -1.798 -19.212 1.00 85.25 97 PRO A C 1
ATOM 753 O O . PRO A 1 97 ? 6.938 -2.109 -20.397 1.00 85.25 97 PRO A O 1
ATOM 756 N N . CYS A 1 98 ? 8.016 -1.273 -18.615 1.00 85.44 98 CYS A N 1
ATOM 757 C CA . CYS A 1 98 ? 9.308 -1.069 -19.253 1.00 85.44 98 CYS A CA 1
ATOM 758 C C . CYS A 1 98 ? 10.152 -2.340 -19.443 1.00 85.44 98 CYS A C 1
ATOM 760 O O . CYS A 1 98 ? 11.168 -2.287 -20.123 1.00 85.44 98 CYS A O 1
ATOM 762 N N . GLN A 1 99 ? 9.774 -3.454 -18.814 1.00 85.75 99 GLN A N 1
ATOM 763 C CA . GLN A 1 99 ? 10.507 -4.723 -18.747 1.00 85.75 99 GLN A CA 1
ATOM 764 C C . GLN A 1 99 ? 11.936 -4.652 -18.170 1.00 85.75 99 GLN A C 1
ATOM 766 O O . GLN A 1 99 ? 12.673 -5.629 -18.237 1.00 85.75 99 GLN A O 1
ATOM 771 N N . LEU A 1 100 ? 12.339 -3.527 -17.568 1.00 85.56 100 LEU A N 1
ATOM 772 C CA . LEU A 1 100 ? 13.685 -3.334 -17.009 1.00 85.56 100 LEU A CA 1
ATOM 773 C C . LEU A 1 100 ? 13.800 -3.682 -15.521 1.00 85.56 100 LEU A C 1
ATOM 775 O O . LEU A 1 100 ? 14.905 -3.839 -15.009 1.00 85.56 100 LEU A O 1
ATOM 779 N N . CYS A 1 101 ? 12.678 -3.740 -14.804 1.00 87.00 101 CYS A N 1
ATOM 780 C CA . CYS A 1 101 ? 12.660 -3.960 -13.362 1.00 87.00 101 CYS A CA 1
ATOM 781 C C . CYS A 1 101 ? 11.561 -4.948 -12.986 1.00 87.00 101 CYS A C 1
ATOM 783 O O . CYS A 1 101 ? 10.466 -4.917 -13.557 1.00 87.00 101 CYS A O 1
ATOM 785 N N . VAL A 1 102 ? 11.840 -5.765 -11.975 1.00 89.56 102 VAL A N 1
ATOM 786 C CA . VAL A 1 102 ? 10.828 -6.567 -11.287 1.00 89.56 102 VAL A CA 1
ATOM 787 C C . VAL A 1 102 ? 10.016 -5.647 -10.375 1.00 89.56 102 VAL A C 1
ATOM 789 O O . VAL A 1 102 ? 10.563 -4.763 -9.713 1.00 89.56 102 VAL A O 1
ATOM 792 N N . ILE A 1 103 ? 8.699 -5.823 -10.382 1.00 91.50 103 ILE A N 1
ATOM 793 C CA . ILE A 1 103 ? 7.766 -5.046 -9.571 1.00 91.50 103 ILE A CA 1
ATOM 794 C C . ILE A 1 103 ? 7.858 -5.523 -8.116 1.00 91.50 103 ILE A C 1
ATOM 796 O O . ILE A 1 103 ? 7.811 -6.733 -7.882 1.00 91.50 103 ILE A O 1
ATOM 800 N N . PRO A 1 104 ? 7.914 -4.608 -7.129 1.00 94.06 104 PRO A N 1
ATOM 801 C CA . PRO A 1 104 ? 7.859 -5.004 -5.729 1.00 94.06 104 PRO A CA 1
ATOM 802 C C . PRO A 1 104 ? 6.568 -5.783 -5.413 1.00 94.06 104 PRO A C 1
ATOM 804 O O . PRO A 1 104 ? 5.480 -5.374 -5.836 1.00 94.06 104 PRO A O 1
ATOM 807 N N . PRO A 1 105 ? 6.649 -6.881 -4.645 1.00 95.38 105 PRO A N 1
ATOM 808 C CA . PRO A 1 105 ? 5.524 -7.794 -4.455 1.00 95.38 105 PRO A CA 1
ATOM 809 C C . PRO A 1 105 ? 4.392 -7.174 -3.632 1.00 95.38 105 PRO A C 1
ATOM 811 O O . PRO A 1 105 ? 3.232 -7.544 -3.811 1.00 95.38 105 PRO A O 1
ATOM 814 N N . VAL A 1 106 ? 4.694 -6.210 -2.757 1.00 96.81 106 VAL A N 1
ATOM 815 C CA . VAL A 1 106 ? 3.727 -5.569 -1.858 1.00 96.81 106 VAL A CA 1
ATOM 816 C C . VAL A 1 106 ? 3.299 -4.213 -2.412 1.00 96.81 106 VAL A C 1
ATOM 818 O O . VAL A 1 106 ? 4.132 -3.354 -2.708 1.00 96.81 106 VAL A O 1
ATOM 821 N N . HIS A 1 107 ? 1.987 -3.988 -2.524 1.00 95.38 107 HIS A N 1
ATOM 822 C CA . HIS A 1 107 ? 1.454 -2.734 -3.049 1.00 95.38 107 HIS A CA 1
ATOM 823 C C . HIS A 1 107 ? 0.134 -2.287 -2.411 1.00 95.38 107 HIS A C 1
ATOM 825 O O . HIS A 1 107 ? -0.714 -3.076 -1.990 1.00 95.38 107 HIS A O 1
ATOM 831 N N . LEU A 1 108 ? -0.068 -0.972 -2.402 1.00 96.19 108 LEU A N 1
ATOM 832 C CA . LEU A 1 108 ? -1.247 -0.265 -1.917 1.00 96.19 108 LEU A CA 1
ATOM 833 C C . LEU A 1 108 ? -1.938 0.459 -3.065 1.00 96.19 108 LEU A C 1
ATOM 835 O O . LEU A 1 108 ? -1.306 0.975 -3.981 1.00 96.19 108 LEU A O 1
ATOM 839 N N . ILE A 1 109 ? -3.258 0.553 -2.994 1.00 95.75 109 ILE A N 1
ATOM 840 C CA . ILE A 1 109 ? -4.070 1.232 -3.999 1.00 95.75 109 ILE A CA 1
ATOM 841 C C . ILE A 1 109 ? -4.125 2.720 -3.644 1.00 95.75 109 ILE A C 1
ATOM 843 O O . ILE A 1 109 ? -4.697 3.083 -2.615 1.00 95.75 109 ILE A O 1
ATOM 847 N N . LYS A 1 110 ? -3.612 3.602 -4.516 1.00 93.06 110 LYS A N 1
ATOM 848 C CA . LYS A 1 110 ? -3.575 5.063 -4.286 1.00 93.06 110 LYS A CA 1
ATOM 849 C C . LYS A 1 110 ? -4.946 5.659 -3.982 1.00 93.06 110 LYS A C 1
ATOM 851 O O . LYS A 1 110 ? -5.061 6.592 -3.206 1.00 93.06 110 LYS A O 1
ATOM 856 N N . SER A 1 111 ? -6.012 5.119 -4.570 1.00 94.12 111 SER A N 1
ATOM 857 C CA . SER A 1 111 ? -7.376 5.593 -4.307 1.00 94.12 111 SER A CA 1
ATOM 858 C C . SER A 1 111 ? -7.942 5.151 -2.950 1.00 94.12 111 SER A C 1
ATOM 860 O O . SER A 1 111 ? -9.023 5.609 -2.581 1.00 94.12 111 SER A O 1
ATOM 862 N N . LYS A 1 112 ? -7.253 4.272 -2.210 1.00 96.06 112 LYS A N 1
ATOM 863 C CA . LYS A 1 112 ? -7.673 3.716 -0.910 1.00 96.06 112 LYS A CA 1
ATOM 864 C C . LYS A 1 112 ? -6.821 4.194 0.265 1.00 96.06 112 LYS A C 1
ATOM 866 O O . LYS A 1 112 ? -7.197 3.934 1.410 1.00 96.06 112 LYS A O 1
ATOM 871 N N . VAL A 1 113 ? -5.730 4.906 -0.004 1.00 94.88 113 VAL A N 1
ATOM 872 C CA . VAL A 1 113 ? -4.864 5.507 1.012 1.00 94.88 113 VAL A CA 1
ATOM 873 C C . VAL A 1 113 ? -4.648 6.986 0.716 1.00 94.88 113 VAL A C 1
ATOM 875 O O . VAL A 1 113 ? -4.620 7.384 -0.444 1.00 94.88 113 VAL A O 1
ATOM 878 N N . ASP A 1 114 ? -4.501 7.795 1.756 1.00 92.75 114 ASP A N 1
ATOM 879 C CA . ASP A 1 114 ? -4.089 9.190 1.632 1.00 92.75 114 ASP A CA 1
ATOM 880 C C . ASP A 1 114 ? -2.628 9.315 2.073 1.00 92.75 114 ASP A C 1
ATOM 882 O O . ASP A 1 114 ? -2.236 8.755 3.097 1.00 92.75 114 ASP A O 1
ATOM 886 N N . VAL A 1 115 ? -1.832 10.037 1.285 1.00 89.12 115 VAL A N 1
ATOM 887 C CA . VAL A 1 115 ? -0.418 10.314 1.562 1.00 89.12 115 VAL A CA 1
ATOM 888 C C . VAL A 1 115 ? -0.228 11.823 1.498 1.00 89.12 115 VAL A C 1
ATOM 890 O O . VAL A 1 115 ? -0.387 12.424 0.433 1.00 89.12 115 VAL A O 1
ATOM 893 N N . PHE A 1 116 ? 0.087 12.441 2.633 1.00 79.19 116 PHE A N 1
ATOM 894 C CA . PHE A 1 116 ? 0.223 13.893 2.745 1.00 79.19 116 PHE A CA 1
ATOM 895 C C . PHE A 1 116 ? 1.697 14.294 2.795 1.00 79.19 116 PHE A C 1
ATOM 897 O O . PHE A 1 116 ? 2.253 14.557 3.861 1.00 79.19 116 PHE A O 1
ATOM 904 N N . PHE A 1 117 ? 2.338 14.362 1.626 1.00 67.56 117 PHE A N 1
ATOM 905 C CA . PHE A 1 117 ? 3.632 15.035 1.510 1.00 67.56 117 PHE A CA 1
ATOM 906 C C . PHE A 1 117 ? 3.410 16.515 1.829 1.00 67.56 117 PHE A C 1
ATOM 908 O O . PHE A 1 117 ? 2.769 17.222 1.047 1.00 67.56 117 PHE A O 1
ATOM 915 N N . HIS A 1 118 ? 3.873 16.965 2.997 1.00 57.66 118 HIS A N 1
ATOM 916 C CA . HIS A 1 118 ? 3.758 18.364 3.392 1.00 57.66 118 HIS A CA 1
ATOM 917 C C . HIS A 1 118 ? 4.478 19.204 2.337 1.00 57.66 118 HIS A C 1
ATOM 919 O O . HIS A 1 118 ? 5.680 19.069 2.104 1.00 57.66 118 HIS A O 1
ATOM 925 N N . ARG A 1 119 ? 3.704 20.013 1.612 1.00 49.59 119 ARG A N 1
ATOM 926 C CA . ARG A 1 119 ? 4.210 20.869 0.547 1.00 49.59 119 ARG A CA 1
ATO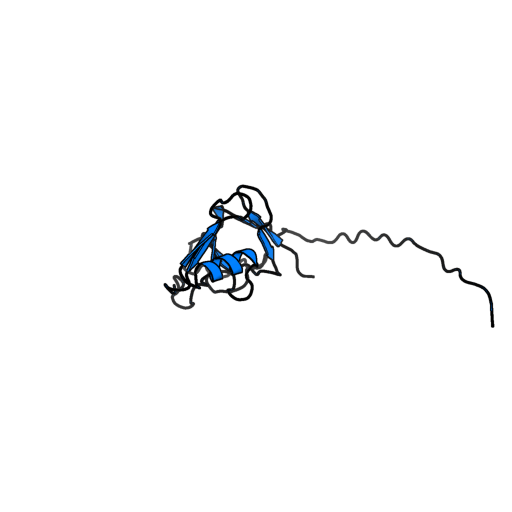M 927 C C . ARG A 1 119 ? 4.663 22.179 1.195 1.00 49.59 119 ARG A C 1
ATOM 929 O O . ARG A 1 119 ? 3.913 23.143 1.191 1.00 49.59 119 ARG A O 1
ATOM 936 N N . GLY A 1 120 ? 5.870 22.175 1.761 1.00 44.44 120 GLY A N 1
ATOM 937 C CA . GLY A 1 120 ? 6.548 23.369 2.270 1.00 44.44 120 GLY A CA 1
ATOM 938 C C . GLY A 1 120 ? 6.887 23.297 3.755 1.00 44.44 120 GLY A C 1
ATOM 939 O O . GLY A 1 120 ? 6.022 23.497 4.597 1.00 44.44 120 GLY A O 1
ATOM 940 N N . GLU A 1 121 ? 8.164 23.081 4.057 1.00 40.69 121 GLU A N 1
ATOM 941 C CA . GLU A 1 121 ? 8.767 23.473 5.329 1.00 40.69 121 GLU A CA 1
ATOM 942 C C . GLU A 1 121 ? 9.650 24.689 5.022 1.00 40.69 121 GLU A C 1
ATOM 944 O O . GLU A 1 121 ? 10.821 24.567 4.670 1.00 40.69 121 GLU A O 1
ATOM 949 N N . LEU A 1 122 ? 9.044 25.879 5.029 1.00 40.47 122 LEU A N 1
ATOM 950 C CA . LEU A 1 122 ? 9.786 27.112 5.267 1.00 40.47 122 LEU A CA 1
ATOM 951 C C . LEU A 1 122 ? 9.646 27.410 6.760 1.00 40.47 122 LEU A C 1
ATOM 953 O O . LEU A 1 122 ? 8.545 27.657 7.245 1.00 40.47 122 LEU A O 1
ATOM 957 N N . GLN A 1 123 ? 10.784 27.270 7.439 1.00 44.94 123 GLN A N 1
ATOM 958 C CA . GLN A 1 123 ? 11.170 27.729 8.775 1.00 44.94 123 GLN A CA 1
ATOM 959 C C . GLN A 1 123 ? 10.117 28.508 9.574 1.00 44.94 123 GLN A C 1
ATOM 961 O O . GLN A 1 123 ? 9.773 29.625 9.207 1.00 44.94 123 GLN A O 1
ATOM 966 N N . PHE A 1 124 ? 9.770 27.999 10.756 1.00 37.19 124 PHE A N 1
ATOM 967 C CA . PHE A 1 124 ? 9.601 28.838 11.944 1.00 37.19 124 PHE A CA 1
ATOM 968 C C . PHE A 1 124 ? 10.150 28.075 13.153 1.00 37.19 124 PHE A C 1
ATOM 970 O O . PHE A 1 124 ? 9.444 27.320 13.818 1.00 37.19 124 PHE A O 1
ATOM 977 N N . GLU A 1 125 ? 11.442 28.269 13.421 1.00 43.19 125 GLU A N 1
ATOM 978 C CA . GLU A 1 125 ? 12.009 28.055 14.751 1.00 43.19 125 GLU A CA 1
ATOM 979 C C . GLU A 1 125 ? 11.370 29.089 15.689 1.00 43.19 125 GLU A C 1
ATOM 981 O O . GLU A 1 125 ? 11.810 30.235 15.778 1.00 43.19 125 GLU A O 1
ATOM 986 N N . ALA A 1 126 ? 10.285 28.713 16.367 1.00 39.69 126 ALA A N 1
ATOM 987 C CA . ALA A 1 126 ? 9.800 29.469 17.513 1.00 39.69 126 ALA A CA 1
ATOM 988 C C . ALA A 1 126 ? 10.645 29.073 18.728 1.00 39.69 126 ALA A C 1
ATOM 990 O O . ALA A 1 126 ? 10.342 28.141 19.470 1.00 39.69 126 ALA A O 1
ATOM 991 N N . ASN A 1 127 ? 11.752 29.793 18.853 1.00 45.47 127 ASN A N 1
ATOM 992 C CA . ASN A 1 127 ? 12.603 29.899 20.022 1.00 45.47 127 ASN A CA 1
ATOM 993 C C . ASN A 1 127 ? 11.764 30.108 21.301 1.00 45.47 127 ASN A C 1
ATOM 995 O O . ASN A 1 127 ? 11.048 31.102 21.412 1.00 45.47 127 ASN A O 1
ATOM 999 N N . VAL A 1 128 ? 11.888 29.213 22.284 1.00 41.53 128 VAL A N 1
ATOM 1000 C CA .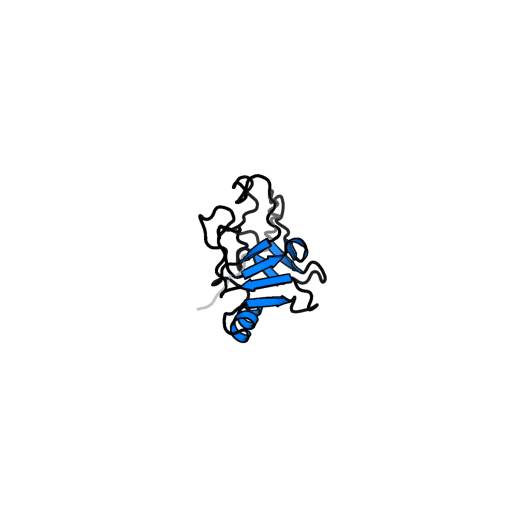 VAL A 1 128 ? 11.571 29.525 23.685 1.00 41.53 128 VAL A CA 1
ATOM 1001 C C . VAL A 1 128 ? 12.632 28.902 24.591 1.00 41.53 128 VAL A C 1
ATOM 1003 O O . VAL A 1 128 ? 12.441 27.883 25.243 1.00 41.53 128 VAL A O 1
ATOM 1006 N N . GLN A 1 129 ? 13.807 29.533 24.606 1.00 49.62 129 GLN A N 1
ATOM 1007 C CA . GLN A 1 129 ? 14.692 29.483 25.764 1.00 49.62 129 GLN A CA 1
ATOM 1008 C C . GLN A 1 129 ? 14.089 30.362 26.858 1.00 49.62 129 GLN A C 1
ATOM 1010 O O . GLN A 1 129 ? 14.189 31.584 26.798 1.00 49.62 129 GLN A O 1
ATOM 1015 N N . VAL A 1 130 ? 13.503 29.734 27.868 1.00 43.47 130 VAL A N 1
ATOM 1016 C CA . VAL A 1 130 ? 13.488 30.269 29.228 1.00 43.47 130 VAL A CA 1
ATOM 1017 C C . VAL A 1 130 ? 13.701 29.084 30.148 1.00 43.47 130 VAL A C 1
ATOM 1019 O O . VAL A 1 130 ? 12.872 28.193 30.149 1.00 43.47 130 VAL A O 1
ATOM 1022 N N . GLU A 1 131 ? 14.854 29.031 30.807 1.00 39.50 131 GLU A N 1
ATOM 1023 C CA . GLU A 1 131 ? 14.993 28.854 32.259 1.00 39.50 131 GLU A CA 1
ATOM 1024 C C . GLU A 1 131 ? 16.440 29.245 32.598 1.00 39.50 131 GLU A C 1
ATOM 1026 O O . GLU A 1 131 ? 17.363 28.433 32.644 1.00 39.50 131 GLU A O 1
ATOM 1031 N N . ASP A 1 132 ? 16.634 30.554 32.782 1.00 43.09 132 ASP A N 1
ATOM 1032 C CA . ASP A 1 132 ? 17.637 31.064 33.708 1.00 43.09 132 ASP A CA 1
ATOM 1033 C C . ASP A 1 132 ? 17.348 30.467 35.089 1.00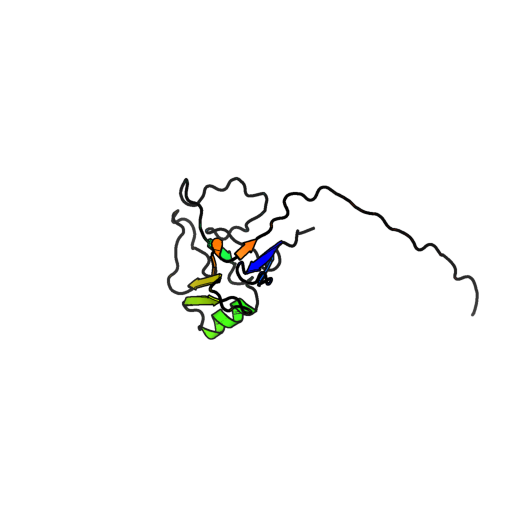 43.09 132 ASP A C 1
ATOM 1035 O O . ASP A 1 132 ? 16.257 30.635 35.629 1.00 43.09 132 ASP A O 1
ATOM 1039 N N . THR A 1 133 ? 18.326 29.799 35.690 1.00 49.50 133 THR A N 1
ATOM 1040 C CA . THR A 1 133 ? 18.890 30.235 36.977 1.00 49.50 133 THR A CA 1
ATOM 1041 C C . THR A 1 133 ? 20.028 29.308 37.384 1.00 49.50 133 THR A C 1
ATOM 1043 O O . THR A 1 133 ? 19.866 28.240 37.969 1.00 49.50 133 THR A O 1
ATOM 1046 N N . LEU A 1 134 ? 21.235 29.793 37.112 1.00 51.72 134 LEU A N 1
ATOM 1047 C CA . LEU A 1 134 ? 22.431 29.440 37.851 1.00 51.72 134 LEU A CA 1
ATOM 1048 C C . LEU A 1 134 ? 22.215 29.804 39.331 1.00 51.72 134 LEU A C 1
ATOM 1050 O O . LEU A 1 134 ? 22.248 30.979 39.688 1.00 51.72 134 LEU A O 1
ATOM 1054 N N . ASN A 1 135 ? 21.999 28.814 40.195 1.00 45.44 135 ASN A N 1
ATOM 1055 C CA . ASN A 1 135 ? 22.265 28.950 41.626 1.00 45.44 135 ASN A CA 1
ATOM 1056 C C . ASN A 1 135 ? 22.413 27.579 42.293 1.00 45.44 135 ASN A C 1
ATOM 1058 O O . ASN A 1 135 ? 21.444 26.970 42.733 1.00 45.44 135 ASN A O 1
ATOM 1062 N N . LEU A 1 136 ? 23.659 27.137 42.459 1.00 47.28 136 LEU A N 1
ATOM 1063 C CA . LEU A 1 136 ? 24.015 26.396 43.662 1.00 47.28 136 LEU A CA 1
ATOM 1064 C C . LEU A 1 136 ? 25.378 26.879 44.145 1.00 47.28 136 LEU A C 1
ATOM 1066 O O . LEU A 1 136 ? 26.435 26.384 43.766 1.00 47.28 136 LEU A O 1
ATOM 1070 N N . SER A 1 137 ? 25.323 27.914 44.978 1.00 49.12 137 SER A N 1
ATOM 1071 C CA . SER A 1 137 ? 26.385 28.191 45.927 1.00 49.12 137 SER A CA 1
ATOM 1072 C C . SER A 1 137 ? 26.151 27.356 47.190 1.00 49.12 137 SER A C 1
ATOM 1074 O O . SER A 1 137 ? 25.023 27.254 47.668 1.00 49.12 137 SER A O 1
ATOM 1076 N N . LYS A 1 138 ? 27.274 26.878 47.742 1.00 45.34 138 LYS A N 1
ATOM 1077 C CA . LYS A 1 138 ? 27.552 26.468 49.133 1.00 45.34 138 LYS A CA 1
ATOM 1078 C C . LYS A 1 138 ? 27.677 24.965 49.428 1.00 45.34 138 LYS A C 1
ATOM 1080 O O . LYS A 1 138 ? 26.703 24.234 49.515 1.00 45.34 138 LYS A O 1
ATOM 1085 N N . ALA A 1 139 ? 28.933 24.639 49.750 1.00 42.62 139 ALA A N 1
ATOM 1086 C CA . ALA A 1 139 ? 29.389 23.998 50.985 1.00 42.62 139 ALA A CA 1
ATOM 1087 C C . ALA A 1 139 ? 29.002 22.533 51.235 1.00 42.62 139 ALA A C 1
ATOM 1089 O O . ALA A 1 139 ? 27.878 22.239 51.625 1.00 42.62 139 ALA A O 1
ATOM 1090 N N . SER A 1 140 ? 30.001 21.647 51.204 1.00 47.38 140 SER A N 1
ATOM 1091 C CA . SER A 1 140 ? 30.558 20.984 52.403 1.00 47.38 140 SER A CA 1
ATOM 1092 C C . SER A 1 140 ? 31.409 19.785 51.985 1.00 47.38 140 SER A C 1
ATOM 1094 O O . SER A 1 140 ? 30.866 18.828 51.444 1.00 47.38 140 SER A O 1
ATOM 1096 N N . SER A 1 141 ? 32.720 19.867 52.224 1.00 41.94 141 SER A N 1
ATOM 1097 C CA . SER A 1 141 ? 33.568 18.831 52.842 1.00 41.94 141 SER A CA 1
ATOM 1098 C C . SER A 1 141 ? 35.024 19.277 52.829 1.00 41.94 141 SER A C 1
ATOM 1100 O O . SER A 1 141 ? 35.494 19.714 51.757 1.00 41.94 141 SER A O 1
#

Radius of gyration: 21.56 Å; Cα contacts (8 Å, |Δi|>4): 216; chains: 1; bounding box: 46×50×74 Å

InterPro domains:
  IPR033263 E3 ubiquitin-protein ligase RNF180 [PTHR46717] (7-118)

Foldseek 3Di:
DDDWKFKAFPPPRHTPGTPPLWFWADQQRHGDDPPPPDDAQLDHPDDDQKIATAPVRDDPVVVVVCVVVVVAKFFDADPPPRHTFWIFHNDPFDARNNNPHTGHRTIGGNVGIDIDPPPDDDDDPPDDDDDDDDDDDDDDD